Protein AF-A0A0D3AS58-F1 (afdb_monomer_lite)

pLDDT: mean 79.14, std 18.85, range [35.94, 98.69]

Organism: NCBI:txid109376

Structure (mmCIF, N/CA/C/O backbone):
data_AF-A0A0D3AS58-F1
#
_entry.id   AF-A0A0D3AS58-F1
#
loop_
_atom_site.group_PDB
_atom_site.id
_atom_site.type_symbol
_atom_site.label_atom_id
_atom_site.label_alt_id
_atom_site.label_comp_id
_atom_site.label_asym_id
_atom_site.label_entity_id
_atom_site.label_seq_id
_atom_site.pdbx_PDB_ins_code
_atom_site.Cartn_x
_atom_site.Cartn_y
_atom_site.Cartn_z
_atom_site.occupancy
_atom_site.B_iso_or_equiv
_atom_site.auth_seq_id
_atom_site.auth_comp_id
_atom_site.auth_asym_id
_atom_site.auth_atom_id
_atom_site.pdbx_PDB_model_num
ATOM 1 N N . MET A 1 1 ? 30.118 -1.700 -39.707 1.00 65.00 1 MET A N 1
ATOM 2 C CA . MET A 1 1 ? 30.052 -0.710 -38.602 1.00 65.00 1 MET A CA 1
ATOM 3 C C . MET A 1 1 ? 28.628 -0.231 -38.292 1.00 65.00 1 MET A C 1
ATOM 5 O O . MET A 1 1 ? 28.254 -0.254 -37.129 1.00 65.00 1 MET A O 1
ATOM 9 N N . SER A 1 2 ? 27.792 0.105 -39.286 1.00 81.88 2 SER A N 1
ATOM 10 C CA . SER A 1 2 ? 26.423 0.629 -39.057 1.00 81.88 2 SER A CA 1
ATOM 11 C C . SER A 1 2 ? 25.488 -0.279 -38.220 1.00 81.88 2 SER A C 1
ATOM 13 O O . SER A 1 2 ? 24.795 0.192 -37.321 1.00 81.88 2 SER A O 1
ATOM 15 N N . LYS A 1 3 ? 25.534 -1.608 -38.414 1.00 86.25 3 LYS A N 1
ATOM 16 C CA . LYS A 1 3 ? 24.685 -2.563 -37.669 1.00 86.25 3 LYS A CA 1
ATOM 17 C C . LYS A 1 3 ? 24.964 -2.589 -36.159 1.00 86.25 3 LYS A C 1
ATOM 19 O O . LYS A 1 3 ? 24.029 -2.656 -35.369 1.00 86.25 3 LYS A O 1
ATOM 24 N N . HIS A 1 4 ? 26.230 -2.506 -35.745 1.00 88.12 4 HIS A N 1
ATOM 25 C CA . HIS A 1 4 ? 26.585 -2.496 -34.321 1.00 88.12 4 HIS A CA 1
ATOM 26 C C . HIS A 1 4 ? 26.133 -1.216 -33.625 1.00 88.12 4 HIS A C 1
ATOM 28 O O . HIS A 1 4 ? 25.605 -1.287 -32.519 1.00 88.12 4 HIS A O 1
ATOM 34 N N . LEU A 1 5 ? 26.251 -0.067 -34.294 1.00 88.62 5 LEU A N 1
ATOM 35 C CA . LEU A 1 5 ? 25.743 1.197 -33.764 1.00 88.62 5 LEU A CA 1
ATOM 36 C C . LEU A 1 5 ? 24.211 1.163 -33.604 1.00 88.62 5 LEU A C 1
ATOM 38 O O . LEU A 1 5 ? 23.672 1.621 -32.597 1.00 88.62 5 LEU A O 1
ATOM 42 N N . HIS A 1 6 ? 23.501 0.545 -34.550 1.00 91.62 6 HIS A N 1
ATOM 43 C CA . HIS A 1 6 ? 22.052 0.363 -34.459 1.00 91.62 6 HIS A CA 1
ATOM 44 C C . HIS A 1 6 ? 21.639 -0.566 -33.302 1.00 91.62 6 HIS A C 1
ATOM 46 O O . HIS A 1 6 ? 20.752 -0.239 -32.518 1.00 91.62 6 HIS A O 1
ATOM 52 N N . ILE A 1 7 ? 22.328 -1.696 -33.126 1.00 92.56 7 ILE A N 1
ATOM 53 C CA . ILE A 1 7 ? 22.070 -2.616 -32.005 1.00 92.56 7 ILE A CA 1
ATOM 54 C C . ILE A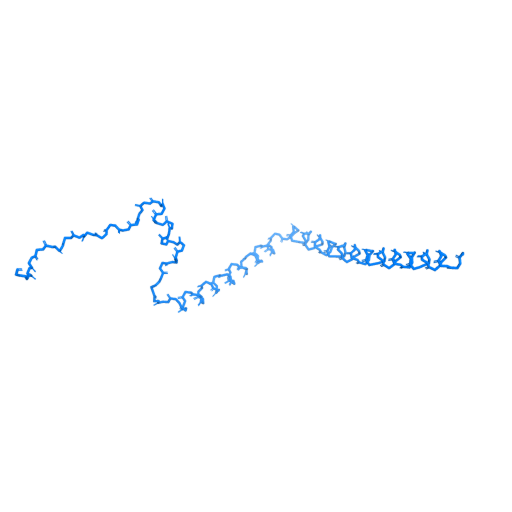 1 7 ? 22.347 -1.930 -30.660 1.00 92.56 7 ILE A C 1
ATOM 56 O O . ILE A 1 7 ? 21.550 -2.040 -29.725 1.00 92.56 7 ILE A O 1
ATOM 60 N N . PHE A 1 8 ? 23.450 -1.186 -30.563 1.00 94.69 8 PHE A N 1
ATOM 61 C CA . PHE A 1 8 ? 23.812 -0.443 -29.358 1.00 94.69 8 PHE A CA 1
ATOM 62 C C . PHE A 1 8 ? 22.748 0.599 -28.986 1.00 94.69 8 PHE A C 1
ATOM 64 O O . PHE A 1 8 ? 22.296 0.646 -27.841 1.00 94.69 8 PHE A O 1
ATOM 71 N N . T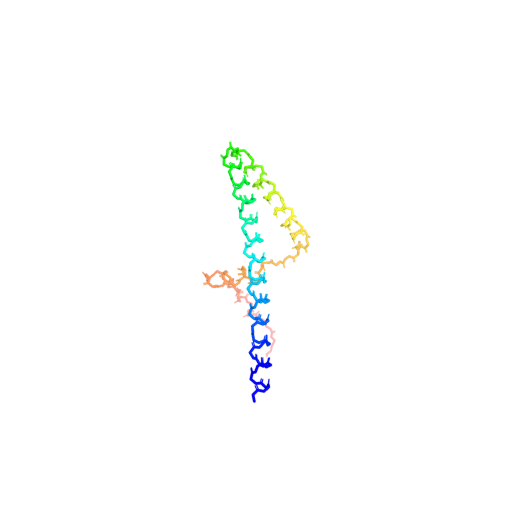HR A 1 9 ? 22.277 1.381 -29.961 1.00 93.75 9 THR A N 1
ATOM 72 C CA . THR A 1 9 ? 21.229 2.393 -29.738 1.00 93.75 9 THR A CA 1
ATOM 73 C C . THR A 1 9 ? 19.890 1.776 -29.327 1.00 93.75 9 THR A C 1
ATOM 75 O O . THR A 1 9 ? 19.261 2.273 -28.389 1.00 93.75 9 THR A O 1
ATOM 78 N N . ILE A 1 10 ? 19.472 0.661 -29.937 1.00 95.00 10 ILE A N 1
ATOM 79 C CA . ILE A 1 10 ? 18.275 -0.085 -29.507 1.00 95.00 10 ILE A CA 1
ATOM 80 C C . ILE A 1 10 ? 18.425 -0.562 -28.058 1.00 95.00 10 ILE A C 1
ATOM 82 O O . ILE A 1 10 ? 17.520 -0.376 -27.242 1.00 95.00 10 ILE A O 1
ATOM 86 N N . THR A 1 11 ? 19.577 -1.144 -27.724 1.00 95.19 11 THR A N 1
ATOM 87 C CA . THR A 1 11 ? 19.845 -1.710 -26.395 1.00 95.19 11 THR A CA 1
ATOM 88 C C . THR A 1 11 ? 19.807 -0.631 -25.313 1.00 95.19 11 THR A C 1
ATOM 90 O O . THR A 1 11 ? 19.162 -0.812 -24.277 1.00 95.19 11 THR A O 1
ATOM 93 N N . LEU A 1 12 ? 20.424 0.525 -25.570 1.00 96.62 12 LEU A N 1
ATOM 94 C CA . LEU A 1 12 ? 20.362 1.681 -24.675 1.00 96.62 12 LEU A CA 1
ATOM 95 C C . LEU A 1 12 ? 18.928 2.180 -24.480 1.00 96.62 12 LEU A C 1
ATOM 97 O O . LEU A 1 12 ? 18.500 2.408 -23.346 1.00 96.62 12 LEU A O 1
ATOM 101 N N . LYS A 1 13 ? 18.159 2.297 -25.568 1.00 96.00 13 LYS A N 1
ATOM 102 C CA . LYS A 1 13 ? 16.760 2.739 -25.511 1.00 96.00 13 LYS A CA 1
ATOM 103 C C . LYS A 1 13 ? 15.895 1.780 -24.692 1.00 96.00 13 LYS A C 1
ATOM 105 O O . LYS A 1 13 ? 15.055 2.226 -23.912 1.00 96.00 13 LYS A O 1
ATOM 110 N N . ASN A 1 14 ? 16.115 0.475 -24.833 1.00 96.94 14 ASN A N 1
ATOM 111 C CA . ASN A 1 14 ? 15.397 -0.542 -24.065 1.00 96.94 14 ASN A CA 1
ATOM 112 C C . ASN A 1 14 ? 15.741 -0.473 -22.573 1.00 96.94 14 ASN A C 1
ATOM 114 O O . ASN A 1 14 ? 14.835 -0.475 -21.742 1.00 96.94 14 ASN A O 1
ATOM 118 N N . ARG A 1 15 ? 17.024 -0.320 -22.225 1.00 97.75 15 ARG A N 1
ATOM 119 C CA . ARG A 1 15 ? 17.455 -0.168 -20.828 1.00 97.75 15 ARG A CA 1
ATOM 120 C C . ARG A 1 15 ? 16.863 1.083 -20.181 1.00 97.75 15 ARG A C 1
ATOM 122 O O . ARG A 1 15 ? 16.337 1.001 -19.078 1.00 97.75 15 ARG A O 1
ATOM 129 N N . SER A 1 16 ? 16.899 2.218 -20.879 1.00 97.62 16 SER A N 1
ATOM 130 C CA . SER A 1 16 ? 16.321 3.476 -20.388 1.00 97.62 16 SER A CA 1
ATOM 131 C C . SER A 1 16 ? 14.819 3.344 -20.113 1.00 97.62 16 SER A C 1
ATOM 133 O O . SER A 1 16 ? 14.345 3.760 -19.058 1.00 97.62 16 SER A O 1
ATOM 135 N N . ARG A 1 17 ? 14.074 2.688 -21.014 1.00 97.44 17 ARG A N 1
ATOM 136 C CA . ARG A 1 17 ? 12.646 2.400 -20.806 1.00 97.44 17 ARG A CA 1
ATOM 137 C C . ARG A 1 17 ? 12.398 1.523 -19.583 1.00 97.44 17 ARG A C 1
ATOM 139 O O . ARG A 1 17 ? 11.497 1.822 -18.808 1.00 97.44 17 ARG A O 1
ATOM 146 N N . TYR A 1 18 ? 13.191 0.468 -19.410 1.00 98.19 18 TYR A N 1
ATOM 147 C CA . TYR A 1 18 ? 13.062 -0.434 -18.268 1.00 98.19 18 TYR A CA 1
ATOM 148 C C . TYR A 1 18 ? 13.336 0.277 -16.937 1.00 98.19 18 TYR A C 1
ATOM 150 O O . TYR A 1 18 ? 12.532 0.167 -16.014 1.00 98.19 18 TYR A O 1
ATOM 158 N N . ILE A 1 19 ? 14.418 1.061 -16.858 1.00 98.38 19 ILE A N 1
ATOM 159 C CA . ILE A 1 19 ? 14.753 1.850 -15.662 1.00 98.38 19 ILE A CA 1
ATOM 160 C C . ILE A 1 19 ? 13.611 2.811 -15.328 1.00 98.38 19 ILE A C 1
ATOM 162 O O . ILE A 1 19 ? 13.129 2.811 -14.201 1.00 98.38 19 ILE A O 1
ATOM 166 N N . LYS A 1 20 ? 13.092 3.537 -16.323 1.00 98.44 20 LYS A N 1
ATOM 167 C CA . LYS A 1 20 ? 11.980 4.471 -16.117 1.00 98.44 20 LYS A CA 1
ATOM 168 C C . LYS A 1 20 ? 10.712 3.781 -15.602 1.00 98.44 20 LYS A C 1
ATOM 170 O O . LYS A 1 20 ? 10.020 4.309 -14.736 1.00 98.44 20 LYS A O 1
ATOM 175 N N . ALA A 1 21 ? 10.408 2.584 -16.105 1.00 98.38 21 ALA A N 1
ATOM 176 C CA . ALA A 1 21 ? 9.289 1.791 -15.603 1.00 98.38 21 ALA A CA 1
ATOM 177 C C . ALA A 1 21 ? 9.522 1.315 -14.157 1.00 98.38 21 ALA A C 1
ATOM 179 O O . ALA A 1 21 ? 8.586 1.290 -13.358 1.00 98.38 21 ALA A O 1
ATOM 180 N N . MET A 1 22 ? 10.757 0.950 -13.796 1.00 98.50 22 MET A N 1
ATOM 181 C CA . MET A 1 22 ? 11.096 0.617 -12.411 1.00 98.50 22 MET A CA 1
ATOM 182 C C . MET A 1 22 ? 10.956 1.817 -11.477 1.00 98.50 22 MET A C 1
ATOM 184 O O . MET A 1 22 ? 10.354 1.667 -10.419 1.00 98.50 22 MET A O 1
ATOM 188 N N . GLU A 1 23 ? 11.450 2.992 -11.867 1.00 98.56 23 GLU A N 1
ATOM 189 C CA . GLU A 1 23 ? 11.330 4.226 -11.080 1.00 98.56 23 GLU A CA 1
ATOM 190 C C . GLU A 1 23 ? 9.864 4.531 -10.759 1.00 98.56 23 GLU A C 1
ATOM 192 O O . GLU A 1 23 ? 9.514 4.733 -9.599 1.00 98.56 23 GLU A O 1
ATOM 197 N N . GLN A 1 24 ? 8.977 4.445 -11.756 1.00 98.56 24 GLN A N 1
ATOM 198 C CA . GLN A 1 24 ? 7.538 4.640 -11.554 1.00 98.56 24 GLN A CA 1
ATOM 199 C C . GLN A 1 24 ? 6.925 3.613 -10.591 1.00 98.56 24 GLN A C 1
ATOM 201 O O . GLN A 1 24 ? 6.087 3.959 -9.755 1.00 98.56 24 GLN A O 1
ATOM 206 N N . ARG A 1 25 ? 7.329 2.339 -10.688 1.00 98.31 25 ARG A N 1
ATOM 207 C CA . ARG A 1 25 ? 6.849 1.278 -9.787 1.00 98.31 25 ARG A CA 1
ATOM 208 C C . ARG A 1 25 ? 7.322 1.503 -8.351 1.00 98.31 25 ARG A C 1
ATOM 210 O O . ARG A 1 25 ? 6.525 1.327 -7.430 1.00 98.31 25 ARG A O 1
ATOM 217 N N . ILE A 1 26 ? 8.582 1.900 -8.169 1.00 98.69 26 ILE A N 1
ATOM 218 C CA . ILE A 1 26 ? 9.166 2.211 -6.858 1.00 98.69 26 ILE A CA 1
ATOM 219 C C . ILE A 1 26 ? 8.453 3.419 -6.251 1.00 98.69 26 ILE A C 1
ATOM 221 O O . ILE A 1 26 ? 7.947 3.328 -5.136 1.00 98.69 26 ILE A O 1
ATOM 225 N N . GLU A 1 27 ? 8.294 4.503 -7.008 1.00 98.62 27 GLU A N 1
ATOM 226 C CA . GLU A 1 27 ? 7.590 5.701 -6.545 1.00 98.62 27 GLU A CA 1
ATOM 227 C C . GLU A 1 27 ? 6.135 5.391 -6.143 1.00 98.62 27 GLU A C 1
ATOM 229 O O . GLU A 1 27 ? 5.633 5.871 -5.121 1.00 98.62 27 GLU A O 1
ATOM 234 N N . GLY A 1 28 ? 5.448 4.549 -6.923 1.00 98.38 28 GLY A N 1
ATOM 235 C CA . GLY A 1 28 ? 4.104 4.073 -6.602 1.00 98.38 28 GLY A CA 1
ATOM 236 C C . GLY A 1 28 ? 4.054 3.268 -5.299 1.00 98.38 28 GLY A C 1
ATOM 237 O O . GLY A 1 28 ? 3.176 3.504 -4.459 1.00 98.38 28 GLY A O 1
ATOM 238 N N . ALA A 1 29 ? 5.006 2.353 -5.101 1.00 98.50 29 ALA A N 1
ATOM 239 C CA . ALA A 1 29 ? 5.116 1.557 -3.881 1.00 98.50 29 ALA A CA 1
ATOM 240 C C . ALA A 1 29 ? 5.389 2.440 -2.655 1.00 98.50 29 ALA A C 1
ATOM 242 O O . ALA A 1 29 ? 4.684 2.324 -1.651 1.00 98.50 29 ALA A O 1
ATOM 243 N N . GLU A 1 30 ? 6.319 3.389 -2.757 1.00 98.56 30 GLU A N 1
ATOM 244 C CA . GLU A 1 30 ? 6.631 4.328 -1.679 1.00 98.56 30 GLU A CA 1
ATOM 245 C C . GLU A 1 30 ? 5.436 5.213 -1.312 1.00 98.56 30 GLU A C 1
ATOM 247 O O . GLU A 1 30 ? 5.134 5.405 -0.133 1.00 98.56 30 GLU A O 1
ATOM 252 N N . LYS A 1 31 ? 4.707 5.746 -2.303 1.00 98.50 31 LYS A N 1
ATOM 253 C CA . LYS A 1 31 ? 3.484 6.531 -2.059 1.00 98.50 31 LYS A CA 1
ATOM 254 C C . LYS A 1 31 ? 2.446 5.711 -1.289 1.00 98.50 31 LYS A C 1
ATOM 256 O O . LYS A 1 31 ? 1.815 6.234 -0.367 1.00 98.50 31 LYS A O 1
ATOM 261 N N . LYS A 1 32 ? 2.274 4.432 -1.640 1.00 98.25 32 LYS A N 1
ATOM 262 C CA . LYS A 1 32 ? 1.364 3.515 -0.939 1.00 98.25 32 LYS A CA 1
ATOM 263 C C . LYS A 1 32 ? 1.843 3.238 0.487 1.00 98.25 32 LYS A C 1
ATOM 265 O O . LYS A 1 32 ? 1.039 3.316 1.414 1.00 98.25 32 LYS A O 1
ATOM 270 N N . GLN A 1 33 ? 3.140 2.995 0.670 1.00 98.50 33 GLN A N 1
ATOM 271 C CA . GLN A 1 33 ? 3.741 2.785 1.986 1.00 98.50 33 GLN A CA 1
ATOM 272 C C . GLN A 1 33 ? 3.603 4.018 2.882 1.00 98.50 33 GLN A C 1
ATOM 274 O O . GLN A 1 33 ? 3.182 3.872 4.024 1.00 98.50 33 GLN A O 1
ATOM 279 N N . ARG A 1 34 ? 3.845 5.236 2.379 1.00 98.31 34 ARG A N 1
ATOM 280 C CA . ARG A 1 34 ? 3.640 6.474 3.154 1.00 98.31 34 ARG A CA 1
ATOM 281 C C . ARG A 1 34 ? 2.194 6.626 3.620 1.00 98.31 34 ARG A C 1
ATOM 283 O O . ARG A 1 34 ? 1.965 6.892 4.795 1.00 98.31 34 ARG A O 1
ATOM 290 N N . LYS A 1 35 ? 1.215 6.392 2.736 1.00 97.69 35 LYS A N 1
ATOM 291 C CA . LYS A 1 35 ? -0.213 6.413 3.109 1.00 97.69 35 LYS A CA 1
ATOM 292 C C . LYS A 1 35 ? -0.541 5.373 4.184 1.00 97.69 35 LYS A C 1
ATOM 294 O O . LYS A 1 35 ? -1.241 5.696 5.139 1.00 97.69 35 LYS A O 1
ATOM 299 N N . MET A 1 36 ? -0.014 4.156 4.046 1.00 97.12 36 MET A N 1
ATOM 300 C CA . MET A 1 36 ? -0.178 3.090 5.034 1.00 97.12 36 MET A CA 1
ATOM 301 C C . MET A 1 36 ? 0.444 3.470 6.380 1.00 97.12 36 MET A C 1
ATOM 303 O O . MET A 1 36 ? -0.219 3.348 7.401 1.00 97.12 36 MET A O 1
ATOM 307 N N . MET A 1 37 ? 1.668 4.001 6.392 1.00 97.00 37 MET A N 1
ATOM 308 C CA . MET A 1 37 ? 2.314 4.465 7.622 1.00 97.00 37 MET A CA 1
ATOM 309 C C . MET A 1 37 ? 1.507 5.570 8.304 1.00 97.00 37 MET A C 1
ATOM 311 O O . MET A 1 37 ? 1.298 5.509 9.511 1.00 97.00 37 MET A O 1
ATOM 315 N N . SER A 1 38 ? 0.989 6.547 7.552 1.00 96.31 38 SER A N 1
ATOM 316 C CA . SER A 1 38 ? 0.122 7.587 8.119 1.00 96.31 38 SER A CA 1
ATOM 317 C C . SER A 1 38 ? -1.176 7.022 8.695 1.00 96.31 38 SER A C 1
ATOM 319 O O . SER A 1 38 ? -1.634 7.482 9.738 1.00 96.31 38 SER A O 1
ATOM 321 N N . PHE A 1 39 ? -1.777 6.034 8.029 1.00 94.12 39 PHE A N 1
ATOM 322 C CA . PHE A 1 39 ? -2.959 5.344 8.538 1.00 94.12 39 PHE A CA 1
ATOM 323 C C . PHE A 1 39 ? -2.653 4.613 9.848 1.00 94.12 39 PHE A C 1
ATOM 325 O O . PHE A 1 39 ? -3.350 4.824 10.836 1.00 94.12 39 PHE A O 1
ATOM 332 N N . LEU A 1 40 ? -1.584 3.814 9.874 1.00 94.12 40 LEU A N 1
ATOM 333 C CA . LEU A 1 40 ? -1.166 3.067 11.058 1.00 94.12 40 LEU A CA 1
ATOM 334 C C . LEU A 1 40 ? -0.844 4.005 12.223 1.00 94.12 40 LEU A C 1
ATOM 336 O O . LEU A 1 40 ? -1.324 3.776 13.326 1.00 94.12 40 LEU A O 1
ATOM 340 N N . ALA A 1 41 ? -0.127 5.103 11.977 1.00 93.94 41 ALA A N 1
ATOM 341 C CA . ALA A 1 41 ? 0.160 6.106 12.999 1.00 93.94 41 ALA A CA 1
ATOM 342 C C . ALA A 1 41 ? -1.124 6.681 13.620 1.00 93.94 41 ALA A C 1
ATOM 344 O O . ALA A 1 41 ? -1.230 6.773 14.841 1.00 93.94 41 ALA A O 1
ATOM 345 N N . ARG A 1 42 ? -2.133 7.012 12.803 1.00 92.00 42 ARG A N 1
ATOM 346 C CA . ARG A 1 42 ? -3.434 7.494 13.299 1.00 92.00 42 ARG A CA 1
ATOM 347 C C . ARG A 1 42 ? -4.206 6.417 14.059 1.00 92.00 42 ARG A C 1
ATOM 349 O O . ARG A 1 42 ? -4.789 6.712 15.096 1.00 92.00 42 ARG A O 1
ATOM 356 N N . ALA A 1 43 ? -4.188 5.180 13.572 1.00 90.75 43 ALA A N 1
ATOM 357 C CA . ALA A 1 43 ? -4.849 4.059 14.230 1.00 90.75 43 ALA A CA 1
ATOM 358 C C . ALA A 1 43 ? -4.207 3.722 15.588 1.00 90.75 43 ALA A C 1
ATOM 360 O O . ALA A 1 43 ? -4.909 3.424 16.546 1.00 90.75 43 ALA A O 1
ATOM 361 N N . MET A 1 44 ? -2.881 3.835 15.699 1.00 89.62 44 MET A N 1
ATOM 362 C CA . MET A 1 44 ? -2.163 3.664 16.966 1.00 89.62 44 MET A CA 1
ATOM 363 C C . MET A 1 44 ? -2.420 4.814 17.948 1.00 89.62 44 MET A C 1
ATOM 365 O O . MET A 1 44 ? -2.491 4.577 19.149 1.00 89.62 44 MET A O 1
ATOM 369 N N . GLN A 1 45 ? -2.585 6.047 17.456 1.00 90.75 45 GLN A N 1
ATOM 370 C CA . GLN A 1 45 ? -2.974 7.196 18.287 1.00 90.75 45 GLN A CA 1
ATOM 371 C C . GLN A 1 45 ? -4.418 7.095 18.797 1.00 90.75 45 GLN A C 1
ATOM 373 O O . GLN A 1 45 ? -4.742 7.666 19.835 1.00 90.75 45 GLN A O 1
ATOM 378 N N . SER A 1 46 ? -5.287 6.372 18.085 1.00 91.88 46 SER A N 1
ATOM 379 C CA . SER A 1 46 ? -6.690 6.177 18.452 1.00 91.88 46 SER A CA 1
ATOM 380 C C . SER A 1 46 ? -7.070 4.691 18.406 1.00 91.88 46 SER A C 1
ATOM 382 O O . SER A 1 46 ? -7.662 4.227 17.431 1.00 91.88 46 SER A O 1
ATOM 384 N N . PRO A 1 47 ? -6.778 3.917 19.468 1.00 87.69 47 PRO A N 1
ATOM 385 C CA . PRO A 1 47 ? -7.077 2.485 19.498 1.00 87.69 47 PRO A CA 1
ATOM 386 C C . PRO A 1 47 ? -8.567 2.154 19.311 1.00 87.69 47 PRO A C 1
ATOM 388 O O . PRO A 1 47 ? -8.899 1.104 18.766 1.00 87.69 47 PRO A O 1
ATOM 391 N N . SER A 1 48 ? -9.481 3.051 19.700 1.00 88.88 48 SER A N 1
ATOM 392 C CA . SER A 1 48 ? -10.930 2.896 19.488 1.00 88.88 48 SER A CA 1
ATOM 393 C C . SER A 1 48 ? -11.311 2.765 18.010 1.00 88.88 48 SER A C 1
ATOM 395 O O . SER A 1 48 ? -12.244 2.032 17.683 1.00 88.88 48 SER A O 1
ATOM 397 N N . PHE A 1 49 ? -10.565 3.405 17.108 1.00 86.62 49 PHE A N 1
ATOM 398 C CA . PHE A 1 49 ? -10.758 3.273 15.666 1.00 86.62 49 PHE A CA 1
ATOM 399 C C . PHE A 1 49 ? -10.489 1.840 15.175 1.00 86.62 49 PHE A C 1
ATOM 401 O O . PHE A 1 49 ? -11.228 1.326 14.336 1.00 86.62 49 PHE A O 1
ATOM 408 N N . LEU A 1 50 ? -9.487 1.154 15.738 1.00 86.00 50 LEU A N 1
ATOM 409 C CA . LEU A 1 50 ? -9.221 -0.256 15.426 1.00 86.00 50 LEU A CA 1
ATOM 410 C C . LEU A 1 50 ? -10.364 -1.161 15.894 1.00 86.00 50 LEU A C 1
ATOM 412 O O . LEU A 1 50 ? -10.783 -2.043 15.148 1.00 86.00 50 LEU A O 1
ATOM 416 N N . TYR A 1 51 ? -10.915 -0.904 17.084 1.00 87.12 51 TYR A N 1
ATOM 417 C CA . TYR A 1 51 ? -12.087 -1.633 17.578 1.00 87.12 51 TYR A CA 1
ATOM 418 C C . TYR A 1 51 ? -13.308 -1.445 16.669 1.00 87.12 51 TYR A C 1
ATOM 420 O O . TYR A 1 51 ? -14.021 -2.408 16.397 1.00 87.12 51 TYR A O 1
ATOM 428 N N . GLN A 1 52 ? -13.535 -0.233 16.155 1.00 88.50 52 GLN A N 1
ATOM 429 C CA . GLN A 1 52 ? -14.619 0.032 15.203 1.00 88.50 52 GLN A CA 1
ATOM 430 C C . GLN A 1 52 ? -14.419 -0.713 13.876 1.00 88.50 52 GLN A C 1
ATOM 432 O O . GLN A 1 52 ? -15.371 -1.297 13.360 1.00 88.50 52 GLN A O 1
ATOM 437 N N . LEU A 1 53 ? -13.189 -0.744 13.349 1.00 87.19 53 LEU A N 1
ATOM 438 C CA . LEU A 1 53 ? -12.857 -1.482 12.126 1.00 87.19 53 LEU A CA 1
ATOM 439 C C . LEU A 1 53 ? -13.042 -2.995 12.283 1.00 87.19 53 LEU A C 1
ATOM 441 O O . LEU A 1 53 ? -13.617 -3.631 11.400 1.00 87.19 53 LEU A O 1
ATOM 445 N N . LEU A 1 54 ? -12.574 -3.567 13.396 1.00 86.81 54 LEU A N 1
ATOM 446 C CA . LEU A 1 54 ? -12.734 -4.993 13.694 1.00 86.81 54 LEU A CA 1
ATOM 447 C C . LEU A 1 54 ? -14.207 -5.362 13.840 1.00 86.81 54 LEU A C 1
ATOM 449 O O . LEU A 1 54 ? -14.669 -6.273 13.162 1.00 86.81 54 LEU A O 1
ATOM 453 N N . LYS A 1 55 ? -14.968 -4.582 14.618 1.00 88.19 55 LYS A N 1
ATOM 454 C CA . LYS A 1 55 ? -16.410 -4.788 14.773 1.00 88.19 55 LYS A CA 1
ATOM 455 C C . LYS A 1 55 ? -17.128 -4.772 13.424 1.00 88.19 55 LYS A C 1
ATOM 457 O O . LYS A 1 55 ? -17.930 -5.656 13.155 1.00 88.19 55 LYS A O 1
ATOM 462 N N . GLN A 1 56 ? -16.813 -3.808 12.555 1.00 88.75 56 GLN A N 1
ATOM 463 C CA . GLN A 1 56 ? -17.404 -3.739 11.218 1.00 88.75 56 GLN A CA 1
ATOM 464 C C . GLN A 1 56 ? -17.033 -4.951 10.349 1.00 88.75 56 GLN A C 1
ATOM 466 O O . GLN A 1 56 ? -17.863 -5.422 9.572 1.00 88.75 56 GLN A O 1
ATOM 471 N N . ARG A 1 57 ? -15.796 -5.452 10.454 1.00 84.94 57 ARG A N 1
ATOM 472 C CA . ARG A 1 57 ? -15.357 -6.653 9.735 1.00 84.94 57 ARG A CA 1
ATOM 473 C C . ARG A 1 57 ? -16.109 -7.885 10.219 1.00 84.94 57 ARG A C 1
ATOM 475 O O . ARG A 1 57 ? -16.573 -8.644 9.377 1.00 84.94 57 ARG A O 1
ATOM 482 N N . ASP A 1 58 ? -16.243 -8.068 11.526 1.00 83.00 58 ASP A N 1
ATOM 483 C CA . ASP A 1 58 ? -16.936 -9.227 12.091 1.00 83.00 58 ASP A CA 1
ATOM 484 C C . ASP A 1 58 ? -18.425 -9.210 11.745 1.00 83.00 58 ASP A C 1
ATOM 486 O O . ASP A 1 58 ? -18.953 -10.237 11.342 1.00 83.00 58 ASP A O 1
ATOM 490 N N . THR A 1 59 ? -19.079 -8.041 11.761 1.00 83.75 59 THR A N 1
ATOM 491 C CA . THR A 1 59 ? -20.465 -7.916 11.278 1.00 83.75 59 THR A CA 1
ATOM 492 C C . THR A 1 59 ? -20.597 -8.344 9.815 1.00 83.75 59 THR A C 1
ATOM 494 O O . THR A 1 59 ? -21.459 -9.151 9.499 1.00 83.75 59 THR A O 1
ATOM 497 N N . ARG A 1 60 ? -19.701 -7.885 8.929 1.00 81.06 60 ARG A N 1
ATOM 498 C CA . ARG A 1 60 ? -19.730 -8.275 7.507 1.00 81.06 60 ARG A CA 1
ATOM 499 C C . ARG A 1 60 ? -19.446 -9.756 7.283 1.00 81.06 60 ARG A C 1
ATOM 501 O O . ARG A 1 60 ? -19.994 -10.339 6.362 1.00 81.06 60 ARG A O 1
ATOM 508 N N . VAL A 1 61 ? -18.543 -10.351 8.061 1.00 77.38 61 VAL A N 1
ATOM 509 C CA . VAL A 1 61 ? -18.254 -11.788 7.953 1.00 77.38 61 VAL A CA 1
ATOM 510 C C . VAL A 1 61 ? -19.451 -12.603 8.426 1.00 77.38 61 VAL A C 1
ATOM 512 O O . VAL A 1 61 ? -19.844 -13.525 7.722 1.00 77.38 61 VAL A O 1
ATOM 515 N N . ASN A 1 62 ? -20.070 -12.212 9.541 1.00 72.75 62 ASN A N 1
ATOM 516 C CA . ASN A 1 62 ? -21.262 -12.876 10.056 1.00 72.75 62 ASN A CA 1
ATOM 517 C C . ASN A 1 62 ? -22.431 -12.786 9.064 1.00 72.75 62 ASN A C 1
ATOM 519 O O . ASN A 1 62 ? -23.060 -13.794 8.784 1.00 72.75 62 ASN A O 1
ATOM 523 N N . GLU A 1 63 ? -22.664 -11.619 8.452 1.00 73.56 63 GLU A N 1
ATOM 524 C CA . GLU A 1 63 ? -23.684 -11.443 7.402 1.00 73.56 63 GLU A CA 1
ATOM 525 C C . GLU A 1 63 ? -23.463 -12.386 6.202 1.00 73.56 63 GLU A C 1
ATOM 527 O O . GLU A 1 63 ? -24.417 -12.941 5.662 1.00 73.56 63 GLU A O 1
ATOM 532 N N . LEU A 1 64 ? -22.209 -12.616 5.798 1.00 71.19 64 LEU A N 1
ATOM 533 C CA . LEU A 1 64 ? -21.880 -13.535 4.701 1.00 71.19 64 LEU A CA 1
ATOM 534 C C . LEU A 1 64 ? -22.059 -15.013 5.090 1.00 71.19 64 LEU A C 1
ATOM 536 O O . LEU A 1 64 ? -22.452 -15.823 4.249 1.00 71.19 64 LEU A O 1
ATOM 540 N N . GLU A 1 65 ? -21.773 -15.375 6.342 1.00 67.94 65 GLU A N 1
ATOM 541 C CA . GLU A 1 65 ? -22.020 -16.719 6.883 1.00 67.94 65 GLU A CA 1
ATOM 542 C C . GLU A 1 65 ? -23.523 -16.992 7.047 1.00 67.94 65 GLU A C 1
ATOM 544 O O . GLU A 1 65 ? -24.001 -18.071 6.691 1.00 67.94 65 GLU A O 1
ATOM 549 N N . ASP A 1 66 ? -24.294 -16.001 7.490 1.00 64.69 66 ASP A N 1
ATOM 550 C CA . ASP A 1 66 ? -25.753 -16.074 7.598 1.00 64.69 66 ASP A CA 1
ATOM 551 C C . ASP A 1 66 ? -26.405 -16.230 6.208 1.00 64.69 66 ASP A C 1
ATOM 553 O O . ASP A 1 66 ? -27.278 -17.076 6.011 1.00 64.69 66 ASP A O 1
ATOM 557 N N . GLU A 1 67 ? -25.926 -15.507 5.188 1.00 60.91 67 GLU A N 1
ATOM 558 C CA . GLU A 1 67 ? -26.373 -15.697 3.799 1.00 60.91 67 GLU A CA 1
ATOM 559 C C . GLU A 1 67 ? -26.004 -17.079 3.230 1.00 60.91 67 GLU A C 1
ATOM 561 O O . GLU A 1 67 ? -26.776 -17.671 2.465 1.00 60.91 67 GLU A O 1
ATOM 566 N N . ALA A 1 68 ? -24.834 -17.613 3.589 1.00 58.88 68 ALA A N 1
ATOM 567 C CA . ALA A 1 68 ? -24.400 -18.941 3.163 1.00 58.88 68 ALA A CA 1
ATOM 568 C C . ALA A 1 68 ? -25.209 -20.058 3.845 1.00 58.88 68 ALA A C 1
ATOM 570 O O . ALA A 1 68 ? -25.554 -21.053 3.202 1.00 58.88 68 ALA A O 1
ATOM 571 N N . THR A 1 69 ? -25.559 -19.884 5.120 1.00 57.75 69 THR A N 1
ATOM 572 C CA . THR A 1 69 ? -26.349 -20.852 5.893 1.00 57.75 69 THR A CA 1
ATOM 573 C C . THR A 1 69 ? -27.837 -20.818 5.540 1.00 57.75 69 THR A C 1
ATOM 575 O O . THR A 1 69 ? -28.458 -21.879 5.470 1.00 57.75 69 THR A O 1
ATOM 578 N N . GLU A 1 70 ? -28.408 -19.655 5.205 1.00 58.16 70 GLU A N 1
ATOM 579 C CA . GLU A 1 70 ? -29.770 -19.536 4.650 1.00 58.16 70 GLU A CA 1
ATOM 580 C C . GLU A 1 70 ? -29.915 -20.271 3.307 1.00 58.16 70 GLU A C 1
ATOM 582 O O . GLU A 1 70 ? -30.924 -20.934 3.059 1.00 58.16 70 GLU A O 1
ATOM 587 N N . ARG A 1 71 ? -28.877 -20.249 2.457 1.00 57.44 71 ARG A N 1
ATOM 588 C CA . ARG A 1 71 ? -28.844 -21.024 1.200 1.00 57.44 71 ARG A CA 1
ATOM 589 C C . ARG A 1 71 ? -28.569 -22.521 1.398 1.00 57.44 71 ARG A C 1
ATOM 591 O O . ARG A 1 71 ? -28.669 -23.279 0.437 1.00 57.44 71 ARG A O 1
ATOM 598 N N . GLY A 1 72 ? -28.242 -22.946 2.620 1.00 53.34 72 GLY A N 1
ATOM 599 C CA . GLY A 1 72 ? -27.795 -24.297 2.968 1.00 53.34 72 GLY A CA 1
ATOM 600 C C . GLY A 1 72 ? -28.672 -25.032 3.987 1.00 53.34 72 GLY A C 1
ATOM 601 O O . GLY A 1 72 ? -28.216 -26.011 4.573 1.00 53.34 72 GLY A O 1
ATOM 602 N N . ARG A 1 73 ? -29.929 -24.620 4.216 1.00 48.28 73 ARG A N 1
ATOM 603 C CA . ARG A 1 73 ? -30.860 -25.278 5.167 1.00 48.28 73 ARG A CA 1
ATOM 604 C C . ARG A 1 73 ? -31.412 -26.639 4.712 1.00 48.28 73 ARG A C 1
ATOM 606 O O . ARG A 1 73 ? -32.551 -26.997 4.999 1.00 48.28 73 ARG A O 1
ATOM 613 N N . GLY A 1 74 ? -30.588 -27.435 4.046 1.00 50.25 74 GLY A N 1
ATOM 614 C CA . GLY A 1 74 ? -30.888 -28.812 3.690 1.00 50.25 74 GLY A CA 1
ATOM 615 C C . GLY A 1 74 ? -29.621 -29.651 3.673 1.00 50.25 74 GLY A C 1
ATOM 616 O O . GLY A 1 74 ? -29.115 -29.952 2.606 1.00 50.25 74 GLY A O 1
ATOM 617 N N . SER A 1 75 ? -29.141 -30.047 4.855 1.00 56.59 75 SER A N 1
ATOM 618 C CA . SER A 1 75 ? -28.244 -31.194 5.041 1.00 56.59 75 SER A CA 1
ATOM 619 C C . SER A 1 75 ? -26.965 -31.205 4.188 1.00 56.59 75 SER A C 1
ATOM 621 O O . SER A 1 75 ? -26.886 -31.920 3.194 1.00 56.59 75 SER A O 1
ATOM 623 N N . SER A 1 76 ? -25.895 -30.568 4.658 1.00 47.84 76 SER A N 1
ATOM 624 C CA . SER A 1 76 ? -24.560 -31.094 4.369 1.00 47.84 76 SER A CA 1
ATOM 625 C C . SER A 1 76 ? -23.606 -30.693 5.479 1.00 47.84 76 SER A C 1
ATOM 627 O O . SER A 1 76 ? -23.200 -29.541 5.577 1.00 47.84 76 SER A O 1
ATOM 629 N N . VAL A 1 77 ? -23.206 -31.670 6.293 1.00 55.44 77 VAL A N 1
ATOM 630 C CA . VAL A 1 77 ? -21.846 -31.670 6.841 1.00 55.44 77 VAL A CA 1
ATOM 631 C C . VAL A 1 77 ? -20.935 -31.385 5.645 1.00 55.44 77 VAL A C 1
ATOM 633 O O . VAL A 1 77 ? -21.086 -32.040 4.608 1.00 55.44 77 VAL A O 1
ATOM 636 N N . SER A 1 78 ? -20.095 -30.352 5.714 1.00 69.25 78 SER A N 1
ATOM 637 C CA . SER A 1 78 ? -19.198 -30.046 4.592 1.00 69.25 78 SER A CA 1
ATOM 638 C C . SER A 1 78 ? -18.369 -31.297 4.281 1.00 69.25 78 SER A C 1
ATOM 640 O O . SER A 1 78 ? -17.976 -31.997 5.209 1.00 69.25 78 SER A O 1
ATOM 642 N N . GLU A 1 79 ? -18.075 -31.604 3.015 1.00 68.44 79 GLU A N 1
ATOM 643 C CA . GLU A 1 79 ? -17.261 -32.785 2.648 1.00 68.44 79 GLU A CA 1
ATOM 644 C C . GLU A 1 79 ? -15.948 -32.858 3.456 1.00 68.44 79 GLU A C 1
ATOM 646 O O . GLU A 1 79 ? -15.506 -33.930 3.862 1.00 68.44 79 GLU A O 1
ATOM 651 N N . LEU A 1 80 ? -15.384 -31.689 3.780 1.00 71.94 80 LEU A N 1
ATOM 652 C CA . LEU A 1 80 ? -14.220 -31.533 4.653 1.00 71.94 80 LEU A CA 1
ATOM 653 C C . LEU A 1 80 ? -14.476 -31.930 6.113 1.00 71.94 80 LEU A C 1
ATOM 655 O O . LEU A 1 80 ? -13.603 -32.509 6.748 1.00 71.94 80 LEU A O 1
ATOM 659 N N . GLU A 1 81 ? -15.651 -31.625 6.655 1.00 72.88 81 GLU A N 1
ATOM 660 C CA . GLU A 1 81 ? -16.041 -31.967 8.025 1.00 72.88 81 GLU A CA 1
ATOM 661 C C . GLU A 1 81 ? -16.372 -33.463 8.146 1.00 72.88 81 GLU A C 1
ATOM 663 O O . GLU A 1 81 ? -16.005 -34.103 9.131 1.00 72.88 81 GLU A O 1
ATOM 668 N N . ALA A 1 82 ? -16.958 -34.056 7.100 1.00 76.00 82 ALA A N 1
ATOM 669 C CA . ALA A 1 82 ? -17.154 -35.500 7.009 1.00 76.00 82 ALA A CA 1
ATOM 670 C C . ALA A 1 82 ? -15.808 -36.244 6.963 1.00 76.00 82 ALA A C 1
ATOM 672 O O . ALA A 1 82 ? -15.607 -37.198 7.716 1.00 76.00 82 ALA A O 1
ATOM 673 N N . LEU A 1 83 ? -14.864 -35.760 6.148 1.00 79.31 83 LEU A N 1
ATOM 674 C CA . LEU A 1 83 ? -13.514 -36.318 6.057 1.00 79.31 83 LEU A CA 1
ATOM 675 C C . LEU A 1 83 ? -12.724 -36.133 7.362 1.00 79.31 83 LEU A C 1
ATOM 677 O O . LEU A 1 83 ? -12.003 -37.036 7.778 1.00 79.31 83 LEU A O 1
ATOM 681 N N . ALA A 1 84 ? -12.870 -34.991 8.041 1.00 82.00 84 ALA A N 1
ATOM 682 C CA . ALA A 1 84 ? -12.209 -34.742 9.321 1.00 82.00 84 ALA A CA 1
ATOM 683 C C . ALA A 1 84 ? -12.674 -35.729 10.403 1.00 82.00 84 ALA A C 1
ATOM 685 O O . ALA A 1 84 ? -11.848 -36.276 11.137 1.00 82.00 84 ALA A O 1
ATOM 686 N N . LEU A 1 85 ? -13.980 -36.008 10.458 1.00 82.38 85 LEU A N 1
ATOM 687 C CA . LEU A 1 85 ? -14.544 -37.016 11.354 1.00 82.38 85 LEU A CA 1
ATOM 688 C C . LEU A 1 85 ? -14.043 -38.425 11.012 1.00 82.38 85 LEU A C 1
ATOM 690 O O . LEU A 1 85 ? -13.759 -39.200 11.922 1.00 82.38 85 LEU A O 1
ATOM 694 N N . GLU A 1 86 ? -13.887 -38.758 9.730 1.00 80.81 86 GLU A N 1
ATOM 695 C CA . GLU A 1 86 ? -13.323 -40.039 9.288 1.00 80.81 86 GLU A CA 1
ATOM 696 C C . GLU A 1 86 ? -11.845 -40.187 9.682 1.00 80.81 86 GLU A C 1
ATOM 698 O O . GLU A 1 86 ? -11.472 -41.185 10.299 1.00 80.81 86 GLU A O 1
ATOM 703 N N . MET A 1 87 ? -11.015 -39.171 9.420 1.00 83.56 87 MET A N 1
ATOM 704 C CA . MET A 1 87 ? -9.589 -39.175 9.776 1.00 83.56 87 MET A CA 1
ATOM 705 C C . MET A 1 87 ? -9.356 -39.260 11.288 1.00 83.56 87 MET A C 1
ATOM 707 O O . MET A 1 87 ? -8.365 -39.841 11.728 1.00 83.56 87 MET A O 1
ATOM 711 N N . GLN A 1 88 ? -10.260 -38.694 12.091 1.00 78.56 88 GLN A N 1
ATOM 712 C CA . GLN A 1 88 ? -10.220 -38.787 13.551 1.00 78.56 88 GLN A CA 1
ATOM 713 C C . GLN A 1 88 ? -10.858 -40.078 14.102 1.00 78.56 88 GLN A C 1
ATOM 715 O O . GLN A 1 88 ? -10.872 -40.279 15.315 1.00 78.56 88 GLN A O 1
ATOM 720 N N . GLY A 1 89 ? -11.355 -40.968 13.235 1.00 73.31 89 GLY A N 1
ATOM 721 C CA . GLY A 1 89 ? -11.935 -42.257 13.625 1.00 73.31 89 GLY A CA 1
ATOM 722 C C . GLY A 1 89 ? -13.371 -42.178 14.155 1.00 73.31 89 GLY A C 1
ATOM 723 O O . GLY A 1 89 ? -13.878 -43.154 14.701 1.00 73.31 89 GLY A O 1
ATOM 724 N N . TYR A 1 90 ? -14.046 -41.041 13.984 1.00 68.94 90 TYR A N 1
ATOM 725 C CA . TYR A 1 90 ? -15.442 -40.812 14.370 1.00 68.94 90 TYR A CA 1
ATOM 726 C C . TYR A 1 90 ? -16.448 -41.100 13.233 1.00 68.94 90 TYR A C 1
ATOM 728 O O . TYR A 1 90 ? -17.651 -40.880 13.397 1.00 68.94 90 TYR A O 1
ATOM 736 N N . GLY A 1 91 ? -15.988 -41.603 12.079 1.00 64.62 91 GLY A N 1
ATOM 737 C CA . GLY A 1 91 ? -16.832 -41.994 10.944 1.00 64.62 91 GLY A CA 1
ATOM 738 C C . GLY A 1 91 ? -17.815 -43.111 11.319 1.00 64.62 91 GLY A C 1
ATOM 739 O O . GLY A 1 91 ? -17.418 -44.238 11.596 1.00 64.62 91 GLY A O 1
ATOM 740 N N . LYS A 1 92 ? -19.112 -42.786 11.365 1.00 61.56 92 LYS A N 1
ATOM 741 C CA . LYS A 1 92 ? -20.203 -43.647 11.857 1.00 61.56 92 LYS A CA 1
ATOM 742 C C . LYS A 1 92 ? -20.144 -45.091 11.331 1.00 61.56 92 LYS A C 1
ATOM 744 O O . LYS A 1 92 ? -20.425 -45.354 10.164 1.00 61.56 92 LYS A O 1
ATOM 749 N N . GLN A 1 93 ? -19.949 -46.032 12.254 1.00 49.25 93 GLN A N 1
ATOM 750 C CA . GLN A 1 93 ? -20.270 -47.451 12.103 1.00 49.25 93 GLN A CA 1
ATOM 751 C C . GLN A 1 93 ? -21.783 -47.591 11.841 1.00 49.25 93 GLN A C 1
ATOM 753 O O . GLN A 1 93 ? -22.599 -47.459 12.757 1.00 49.25 93 GLN A O 1
ATOM 758 N N . LYS A 1 94 ? -22.192 -47.832 10.590 1.00 44.78 94 LYS A N 1
ATOM 759 C CA . LYS A 1 94 ? -23.544 -48.337 10.319 1.00 44.78 94 LYS A CA 1
ATOM 760 C C . LYS A 1 94 ? -23.606 -49.767 10.853 1.00 44.78 94 LYS A C 1
ATOM 762 O O . LYS A 1 94 ? -22.936 -50.662 10.352 1.00 44.78 94 LYS A O 1
ATOM 767 N N . ASN A 1 95 ? -24.370 -49.934 11.924 1.00 40.47 95 ASN A N 1
ATOM 768 C CA . ASN A 1 95 ? -24.714 -51.206 12.539 1.00 40.47 95 ASN A CA 1
ATOM 769 C C . ASN A 1 95 ? -25.517 -52.023 11.510 1.00 40.47 95 ASN A C 1
ATOM 771 O O . ASN A 1 95 ? -26.705 -51.776 11.327 1.00 40.47 95 ASN A O 1
ATOM 775 N N . VAL A 1 96 ? -24.866 -52.942 10.790 1.00 38.88 96 VAL A N 1
ATOM 776 C CA . VAL A 1 96 ? -25.563 -53.964 9.998 1.00 38.88 96 VAL A CA 1
ATOM 777 C C . VAL A 1 96 ? -26.042 -55.025 10.985 1.00 38.88 96 VAL A C 1
ATOM 779 O O . VAL A 1 96 ? -25.370 -56.015 11.254 1.00 38.88 96 VAL A O 1
ATOM 782 N N . LYS A 1 97 ? -27.194 -54.753 11.594 1.00 43.88 97 LYS A N 1
ATOM 783 C CA . LYS A 1 97 ? -28.086 -55.766 12.156 1.00 43.88 97 LYS A CA 1
ATOM 784 C C . LYS A 1 97 ? -29.356 -55.734 11.321 1.00 43.88 97 LYS A C 1
ATOM 786 O O . LYS A 1 97 ? -30.333 -55.123 11.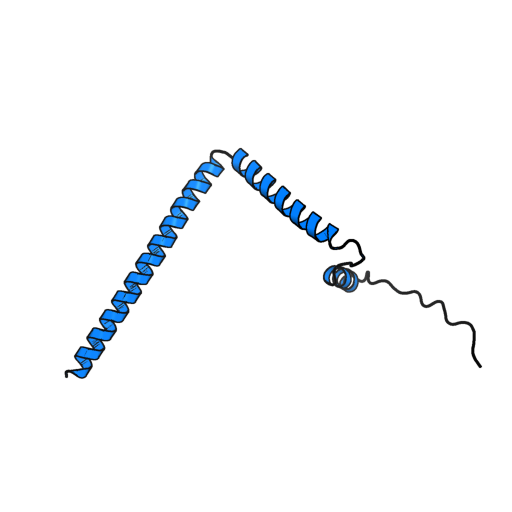722 1.00 43.88 97 LYS A O 1
ATOM 791 N N . GLU A 1 98 ? -29.280 -56.328 10.141 1.00 47.84 98 GLU A N 1
ATOM 792 C CA . GLU A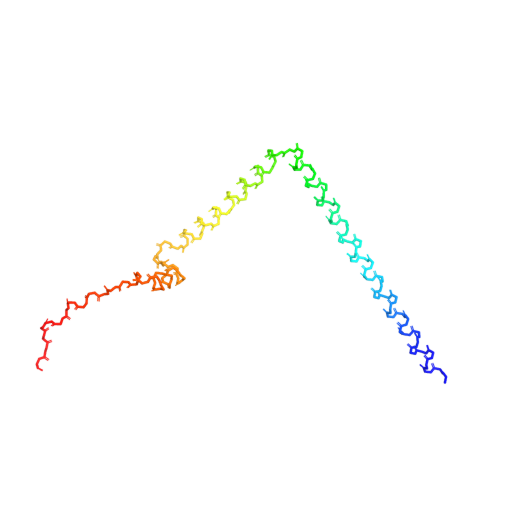 1 98 ? -30.431 -56.715 9.322 1.00 47.84 98 GLU A CA 1
ATOM 793 C C . GLU A 1 98 ? -29.917 -57.716 8.279 1.00 47.84 98 GLU A C 1
ATOM 795 O O . GLU A 1 98 ? -29.719 -57.412 7.110 1.00 47.84 98 GLU A O 1
ATOM 800 N N . GLU A 1 99 ? -29.598 -58.918 8.750 1.00 45.03 99 GLU A N 1
ATOM 801 C CA . GLU A 1 99 ? -29.545 -60.107 7.903 1.00 45.03 99 GLU A CA 1
ATOM 802 C C . GLU A 1 99 ? -30.186 -61.245 8.698 1.00 45.03 99 GLU A C 1
ATOM 804 O O . GLU A 1 99 ? -29.530 -62.142 9.216 1.00 45.03 99 GLU A O 1
ATOM 809 N N . GLU A 1 100 ? -31.500 -61.152 8.872 1.00 49.16 100 GLU A N 1
ATOM 810 C CA . GLU A 1 100 ? -32.319 -62.336 9.071 1.00 49.16 100 GLU A CA 1
ATOM 811 C C . GLU A 1 100 ? -33.619 -62.148 8.287 1.00 49.16 100 GLU A C 1
ATOM 813 O O . GLU A 1 100 ? -34.251 -61.096 8.338 1.00 49.16 100 GLU A O 1
ATOM 818 N N . GLU A 1 101 ? -33.980 -63.206 7.568 1.00 41.09 101 GLU A N 1
ATOM 819 C CA . GLU A 1 101 ? -35.230 -63.428 6.846 1.00 41.09 101 GLU A CA 1
ATOM 820 C C . GLU A 1 101 ? -35.338 -62.972 5.378 1.00 41.09 101 GLU A C 1
ATOM 822 O O . GLU A 1 101 ? -35.728 -61.857 5.040 1.00 41.09 101 GLU A O 1
ATOM 827 N N . ARG A 1 102 ? -35.240 -64.013 4.531 1.00 35.94 102 ARG A N 1
ATOM 828 C CA . ARG A 1 102 ? -36.165 -64.354 3.432 1.00 35.94 102 ARG A CA 1
ATOM 829 C C . ARG A 1 102 ? -35.626 -64.076 2.024 1.00 35.94 102 ARG A C 1
ATOM 831 O O . ARG A 1 102 ? -35.778 -62.9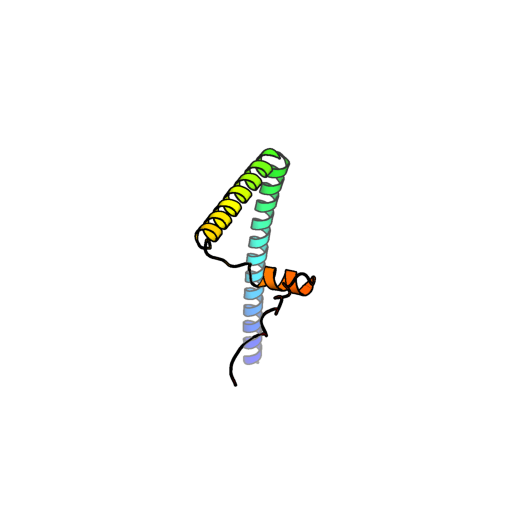89 1.486 1.00 35.94 102 ARG A O 1
ATOM 838 N N . THR A 1 103 ? -35.145 -65.126 1.353 1.00 42.25 103 THR A N 1
ATOM 839 C CA . THR A 1 103 ? -35.866 -65.765 0.226 1.00 42.25 103 THR A CA 1
ATOM 840 C C . THR A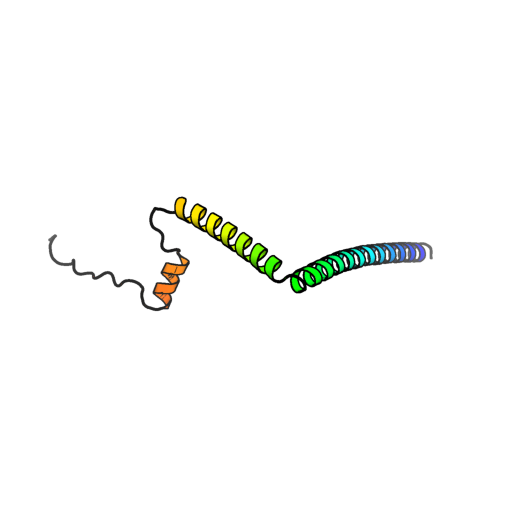 1 103 ? -35.071 -66.949 -0.364 1.00 42.25 103 THR A C 1
ATOM 842 O O . THR A 1 103 ? -34.118 -66.735 -1.097 1.00 42.25 103 THR A O 1
ATOM 845 N N . TRP A 1 104 ? -35.558 -68.161 -0.051 1.00 43.47 104 TRP A N 1
ATOM 846 C CA . TRP A 1 104 ? -35.351 -69.488 -0.676 1.00 43.47 104 TRP A CA 1
ATOM 847 C C . TRP A 1 104 ? -33.944 -70.090 -0.763 1.00 43.47 104 TRP A C 1
ATOM 849 O O . TRP A 1 104 ? -33.149 -69.682 -1.633 1.00 43.47 104 TRP A O 1
#

Radius of gyration: 31.99 Å; chains: 1; bounding box: 66×77×59 Å

Foldseek 3Di:
DVVVVVVVVVVVVVVVVVVVVVVVVVVVVVVVVVVVVVVVVVCVVPVVVVVVVVVVVVVVVVVVVVVVVVVVVPDDPDPVNQVVCVVVVNNDDPPPPPPDDDDD

Sequence (104 aa):
MSKHLHIFTITLKNRSRYIKAMEQRIEGAEKKQRKMMSFLARAMQSPSFLYQLLKQRDTRVNELEDEATERGRGSSVSELEALALEMQGYGKQKNVKEEEERTW

Secondary structure (DSSP, 8-state):
-HHHHHHHHHHHHHHHHHHHHHHHHHHHHHHHHHHHHHHHHHHHH-HHHHHHHHHHHHHHHHHHHHHHHHTT-S----HHHHHHHHHTT-S-------------